Protein AF-A0A147JY95-F1 (afdb_monomer)

Secondary structure (DSSP, 8-state):
-HHHHHHHHHHHHHHHHHHHHHHHHSPPEEETTTTEEE-HHHHHHHHHHHHHHHHHHHHHHH----

Structure (mmCIF, N/CA/C/O backbone):
data_AF-A0A147JY95-F1
#
_entry.id   AF-A0A147JY95-F1
#
loop_
_atom_site.group_PDB
_atom_site.id
_atom_site.type_symbol
_atom_site.label_atom_id
_atom_site.label_alt_id
_atom_site.label_comp_id
_atom_site.label_asym_id
_atom_site.label_entity_id
_atom_site.label_seq_id
_atom_site.pdbx_PDB_ins_code
_atom_site.Cartn_x
_atom_site.Cartn_y
_atom_site.Cartn_z
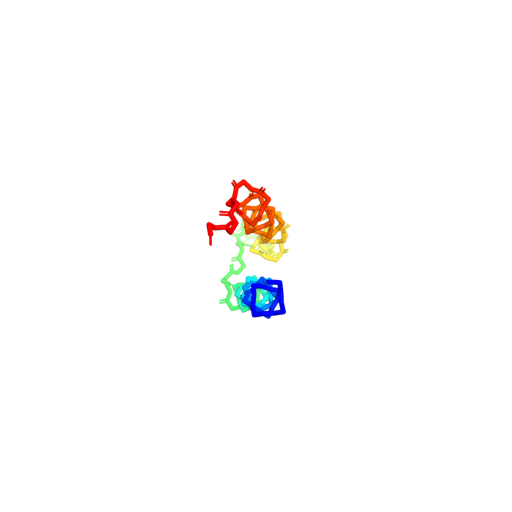_atom_site.occupancy
_atom_site.B_iso_or_equiv
_atom_site.auth_seq_id
_atom_site.auth_comp_id
_atom_site.auth_asym_id
_atom_site.auth_atom_id
_atom_site.pdbx_PDB_model_num
ATOM 1 N N . MET A 1 1 ? -17.800 1.884 17.480 1.00 58.97 1 MET A N 1
ATOM 2 C CA . MET A 1 1 ? -17.598 0.506 16.912 1.00 58.97 1 MET A CA 1
ATOM 3 C C . MET A 1 1 ? -17.992 0.349 15.429 1.00 58.97 1 MET A C 1
ATOM 5 O O . MET A 1 1 ? -17.089 0.171 14.623 1.00 58.97 1 MET A O 1
ATOM 9 N N . LYS A 1 2 ? -19.281 0.378 15.025 1.00 73.38 2 LYS A N 1
ATOM 10 C CA . LYS A 1 2 ? -19.676 0.116 13.614 1.00 73.38 2 LYS A CA 1
ATOM 11 C C . LYS A 1 2 ? -19.188 1.189 12.629 1.00 73.38 2 LYS A C 1
ATOM 13 O O . LYS A 1 2 ? -18.596 0.835 11.619 1.00 73.38 2 LYS A O 1
ATOM 18 N N . GLU A 1 3 ? -1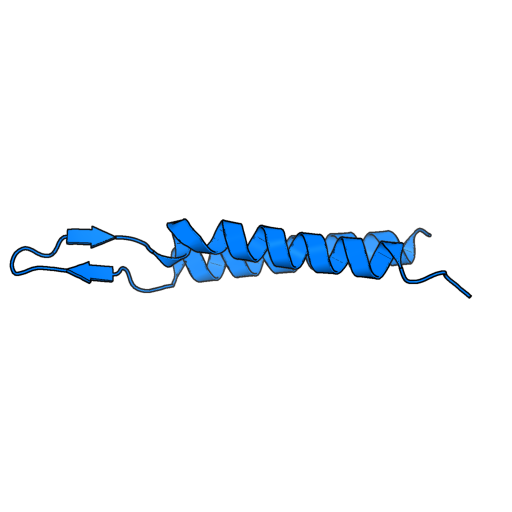9.364 2.473 12.943 1.00 82.56 3 GLU A N 1
ATOM 19 C CA . GLU A 1 3 ? -18.940 3.571 12.053 1.00 82.56 3 GLU A CA 1
ATOM 20 C C . GLU A 1 3 ? -17.422 3.634 11.862 1.00 82.56 3 GLU A C 1
ATOM 22 O O . GLU A 1 3 ? -16.941 3.759 10.739 1.00 82.56 3 GLU A O 1
ATOM 27 N N . LYS A 1 4 ? -16.648 3.462 12.940 1.00 84.94 4 LYS A N 1
ATOM 28 C CA . LYS A 1 4 ? -15.181 3.409 12.871 1.00 84.94 4 LYS A CA 1
ATOM 29 C C . LYS A 1 4 ? -14.689 2.337 11.895 1.00 84.94 4 LYS A C 1
ATOM 31 O O . LYS A 1 4 ? -13.812 2.598 11.079 1.00 84.94 4 LYS A O 1
ATOM 36 N N . ASN A 1 5 ? -15.279 1.143 11.950 1.00 89.50 5 ASN A N 1
ATOM 37 C CA . ASN A 1 5 ? -14.899 0.037 11.072 1.00 89.50 5 ASN A CA 1
ATOM 38 C C . ASN A 1 5 ? -15.229 0.328 9.600 1.00 89.50 5 ASN A C 1
ATOM 40 O O . ASN A 1 5 ? -14.472 -0.083 8.723 1.00 89.50 5 ASN A O 1
ATOM 44 N N . VAL A 1 6 ? -16.311 1.069 9.329 1.00 93.19 6 VAL A N 1
ATOM 45 C CA . VAL A 1 6 ? -16.651 1.531 7.973 1.00 93.19 6 VAL A CA 1
ATOM 46 C C . VAL A 1 6 ? -15.578 2.483 7.450 1.00 93.19 6 VAL A C 1
ATOM 48 O O . VAL A 1 6 ? -15.079 2.286 6.345 1.00 93.19 6 VAL A O 1
ATOM 51 N N . TRP A 1 7 ? -15.148 3.457 8.253 1.00 92.75 7 TRP A N 1
ATOM 52 C CA . TRP A 1 7 ? -14.095 4.391 7.844 1.00 92.75 7 TRP A CA 1
ATOM 53 C C . TRP A 1 7 ? -12.737 3.716 7.633 1.00 92.75 7 TRP A C 1
ATOM 55 O O . TRP A 1 7 ? -12.035 4.040 6.674 1.00 92.75 7 TRP A O 1
ATOM 65 N N . ILE A 1 8 ? -12.382 2.737 8.470 1.00 94.50 8 ILE A N 1
ATOM 66 C CA . ILE A 1 8 ? -11.174 1.920 8.279 1.00 94.50 8 ILE A CA 1
ATOM 67 C C . ILE A 1 8 ? -11.250 1.161 6.950 1.00 94.50 8 ILE A C 1
ATOM 69 O O . ILE A 1 8 ? -10.301 1.204 6.169 1.00 94.50 8 ILE A O 1
ATOM 73 N N . ALA A 1 9 ? -12.379 0.508 6.663 1.00 94.69 9 ALA A N 1
ATOM 74 C CA . ALA A 1 9 ? -12.564 -0.235 5.420 1.00 94.69 9 ALA A CA 1
ATOM 75 C C . ALA A 1 9 ? -12.460 0.676 4.185 1.00 94.69 9 ALA A C 1
ATOM 77 O O . ALA A 1 9 ? -11.721 0.355 3.256 1.00 94.69 9 ALA A O 1
ATOM 78 N N . ILE A 1 10 ? -13.126 1.838 4.202 1.00 96.81 10 ILE A N 1
ATOM 79 C CA . ILE A 1 10 ? -13.044 2.838 3.124 1.00 96.81 10 ILE A CA 1
ATOM 80 C C . ILE A 1 10 ? -11.597 3.296 2.918 1.00 96.81 10 ILE A C 1
ATOM 82 O O . ILE A 1 10 ? -11.139 3.389 1.782 1.00 96.81 10 ILE A O 1
ATOM 86 N N . SER A 1 11 ? -10.861 3.536 4.006 1.00 97.00 11 SER A N 1
ATOM 87 C CA . SER A 1 11 ? -9.465 3.981 3.942 1.00 97.00 11 SER A CA 1
ATOM 88 C C . SER A 1 11 ? -8.566 2.929 3.292 1.00 97.00 11 SER A C 1
ATOM 90 O O . SER A 1 11 ? -7.787 3.258 2.402 1.00 97.00 11 SER A O 1
ATOM 92 N N . ILE A 1 12 ? -8.703 1.656 3.679 1.00 97.75 12 ILE A N 1
ATOM 93 C CA . ILE A 1 12 ? -7.926 0.555 3.089 1.00 97.75 12 ILE A CA 1
ATOM 94 C C . ILE A 1 12 ? -8.248 0.406 1.598 1.00 97.75 12 ILE A C 1
ATOM 96 O O . ILE A 1 12 ? -7.332 0.308 0.783 1.00 97.75 12 ILE A O 1
ATOM 100 N N . VAL A 1 13 ? -9.529 0.438 1.222 1.00 98.44 13 VAL A N 1
ATOM 101 C CA . VAL A 1 13 ? -9.937 0.371 -0.190 1.00 98.44 13 VAL A CA 1
ATOM 102 C C . VAL A 1 13 ? -9.365 1.550 -0.979 1.00 98.44 13 VAL A C 1
ATOM 104 O O . VAL A 1 13 ? -8.810 1.345 -2.055 1.00 98.44 13 VAL A O 1
ATOM 107 N N . GLY A 1 14 ? -9.438 2.767 -0.437 1.00 98.44 14 GLY A N 1
ATOM 108 C CA . GLY A 1 14 ? -8.876 3.963 -1.065 1.00 98.44 14 GLY A CA 1
ATOM 109 C C . GLY A 1 14 ? -7.363 3.874 -1.272 1.00 98.44 14 GLY A C 1
ATOM 110 O O . GLY A 1 14 ? -6.874 4.223 -2.345 1.00 98.44 14 GLY A O 1
ATOM 111 N N . ILE A 1 15 ? -6.624 3.343 -0.291 1.00 98.50 15 ILE A N 1
ATOM 112 C CA . ILE A 1 15 ? -5.174 3.119 -0.394 1.00 98.50 15 ILE A CA 1
ATOM 113 C C . ILE A 1 15 ? -4.859 2.173 -1.551 1.00 98.50 15 ILE A C 1
ATOM 115 O O . ILE A 1 15 ? -4.036 2.497 -2.404 1.00 98.50 15 ILE A O 1
ATOM 119 N N . TRP A 1 16 ? -5.518 1.017 -1.614 1.00 98.50 16 TRP A N 1
ATOM 120 C CA . TRP A 1 16 ? -5.223 0.031 -2.654 1.00 98.50 16 TRP A CA 1
ATOM 121 C C . TRP A 1 16 ? -5.719 0.455 -4.034 1.00 98.50 16 TRP A C 1
ATOM 123 O O . TRP A 1 16 ? -5.054 0.163 -5.026 1.00 98.50 16 TRP A O 1
ATOM 133 N N . ALA A 1 17 ? -6.813 1.215 -4.111 1.00 98.69 17 ALA A N 1
ATOM 134 C CA . ALA A 1 17 ? -7.224 1.871 -5.346 1.00 98.69 17 ALA A CA 1
ATOM 135 C C . ALA A 1 17 ? -6.148 2.857 -5.831 1.00 98.69 17 ALA A C 1
ATOM 137 O O . ALA A 1 17 ? -5.774 2.823 -7.001 1.00 98.69 17 ALA A O 1
ATOM 138 N N . ALA A 1 18 ? -5.590 3.681 -4.938 1.00 98.31 18 ALA A N 1
ATOM 139 C CA . ALA A 1 18 ? -4.508 4.601 -5.280 1.00 98.31 18 ALA A CA 1
ATOM 140 C C . ALA A 1 18 ? -3.234 3.864 -5.726 1.00 98.31 18 ALA A C 1
ATOM 142 O O . ALA A 1 18 ? -2.632 4.251 -6.725 1.00 98.31 18 ALA A O 1
ATOM 143 N N . VAL A 1 19 ? -2.852 2.775 -5.046 1.00 98.50 19 VAL A N 1
ATOM 144 C CA . VAL A 1 19 ? -1.713 1.926 -5.445 1.00 98.50 19 VAL A CA 1
ATOM 145 C C . VAL A 1 19 ? -1.939 1.321 -6.828 1.00 98.50 19 VAL A C 1
ATOM 147 O O . VAL A 1 19 ? -1.033 1.360 -7.658 1.00 98.50 19 VAL A O 1
ATOM 150 N N . ALA A 1 20 ? -3.135 0.795 -7.102 1.00 98.19 20 ALA A N 1
ATOM 151 C CA . ALA A 1 20 ? -3.469 0.208 -8.396 1.00 98.19 20 ALA A CA 1
ATOM 152 C C . ALA A 1 20 ? -3.417 1.252 -9.521 1.00 98.19 20 ALA A C 1
ATOM 154 O O . ALA A 1 20 ? -2.774 1.020 -10.541 1.00 98.19 20 ALA A O 1
ATOM 155 N N . ILE A 1 21 ? -4.028 2.422 -9.309 1.00 98.38 21 ILE A N 1
ATOM 156 C CA . ILE A 1 21 ? -3.989 3.541 -10.260 1.00 98.38 21 ILE A CA 1
ATOM 157 C C . ILE A 1 21 ? -2.538 3.959 -10.516 1.00 98.38 21 ILE A C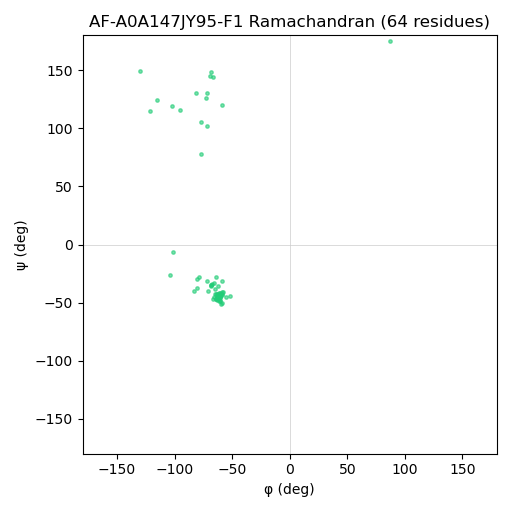 1
ATOM 159 O O . ILE A 1 21 ? -2.115 4.020 -11.667 1.00 98.38 21 ILE A O 1
ATOM 163 N N . ALA A 1 22 ? -1.749 4.187 -9.464 1.00 97.50 22 ALA A N 1
ATOM 164 C CA . ALA A 1 22 ? -0.347 4.564 -9.611 1.00 97.50 22 ALA A CA 1
ATOM 165 C C . ALA A 1 22 ? 0.457 3.504 -10.377 1.00 97.50 22 ALA A C 1
ATOM 167 O O . ALA A 1 22 ? 1.242 3.858 -11.244 1.00 97.50 22 ALA A O 1
ATOM 168 N N . SER A 1 23 ? 0.219 2.219 -10.109 1.00 96.88 23 SER A N 1
ATOM 169 C CA . SER A 1 23 ? 0.926 1.108 -10.761 1.00 96.88 23 SER A CA 1
ATOM 170 C C . SER A 1 23 ? 0.606 0.977 -12.252 1.00 96.88 23 SER A C 1
ATOM 172 O O . SER A 1 23 ? 1.470 0.567 -13.016 1.00 96.88 23 SER A O 1
ATOM 174 N N . ILE A 1 24 ? -0.627 1.293 -12.661 1.00 97.62 24 ILE A N 1
ATOM 175 C CA . ILE A 1 24 ? -1.079 1.175 -14.057 1.00 97.62 24 ILE A CA 1
ATOM 176 C C . ILE A 1 24 ? -0.667 2.396 -14.880 1.00 97.62 24 ILE A C 1
ATOM 178 O O . ILE A 1 24 ? -0.320 2.265 -16.050 1.00 97.62 24 ILE A O 1
ATOM 182 N N . PHE A 1 25 ? -0.755 3.587 -14.289 1.00 97.62 25 PHE A N 1
ATOM 183 C CA . PHE A 1 25 ? -0.606 4.842 -15.024 1.00 97.62 25 PHE A CA 1
ATOM 184 C C . PHE A 1 25 ? 0.767 5.500 -14.859 1.00 97.62 25 PHE A C 1
ATOM 186 O O . PHE A 1 25 ? 1.039 6.501 -15.524 1.00 97.62 25 PHE A O 1
ATOM 193 N N . SER A 1 26 ? 1.642 4.980 -13.994 1.00 95.62 26 SER A N 1
ATOM 194 C CA . SER A 1 26 ? 3.022 5.460 -13.916 1.00 95.62 26 SER A CA 1
ATOM 195 C C . SER A 1 26 ? 3.819 5.065 -15.160 1.00 95.62 26 SER A C 1
ATOM 197 O O . SER A 1 26 ? 3.656 3.944 -15.641 1.00 95.62 26 SER A O 1
ATOM 199 N N . PRO A 1 27 ? 4.746 5.914 -15.625 1.00 93.56 27 PRO A N 1
ATOM 200 C CA . PRO A 1 27 ? 5.691 5.518 -16.657 1.00 93.56 27 PRO A CA 1
ATOM 201 C C . PRO A 1 27 ? 6.651 4.435 -16.148 1.00 93.56 27 PRO A C 1
ATOM 203 O O . PRO A 1 27 ? 7.101 4.472 -14.998 1.00 93.56 27 PRO A O 1
ATOM 206 N N . ASP A 1 28 ? 7.001 3.509 -17.037 1.00 94.12 28 ASP A N 1
ATOM 207 C CA . ASP A 1 28 ? 8.051 2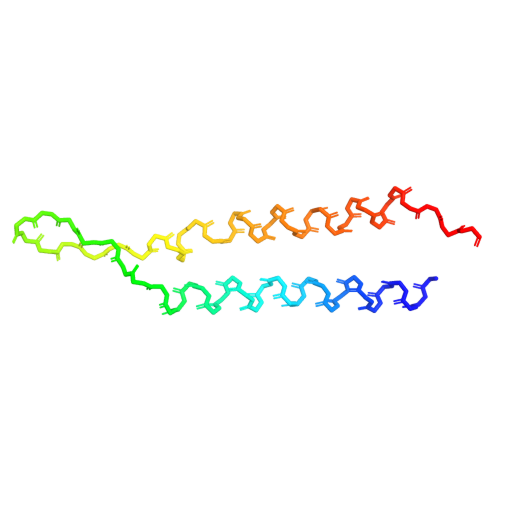.525 -16.789 1.00 94.12 28 ASP A CA 1
ATOM 208 C C . ASP A 1 28 ? 9.425 3.197 -16.734 1.00 94.12 28 ASP A C 1
ATOM 210 O O . ASP A 1 28 ? 9.696 4.177 -17.435 1.00 94.12 28 ASP A O 1
ATOM 214 N N . LEU A 1 29 ? 10.326 2.634 -15.930 1.00 92.69 29 LEU A N 1
ATOM 215 C CA . LEU A 1 29 ? 11.738 2.968 -16.036 1.00 92.69 29 LEU A CA 1
ATOM 216 C C . LEU A 1 29 ? 12.295 2.352 -17.309 1.00 92.69 29 LEU A C 1
ATOM 218 O O . LEU A 1 29 ? 12.132 1.157 -17.546 1.00 92.69 29 LEU A O 1
ATOM 222 N N . VAL A 1 30 ? 12.983 3.179 -18.087 1.00 92.62 30 VAL A N 1
ATOM 223 C CA . VAL A 1 30 ? 13.659 2.769 -19.313 1.00 92.62 30 VAL A CA 1
ATOM 224 C C . VAL A 1 30 ? 15.153 2.960 -19.117 1.00 92.62 30 VAL A C 1
ATOM 226 O O . VAL A 1 30 ? 15.603 4.055 -18.774 1.00 92.62 30 VAL A O 1
ATOM 229 N N . THR A 1 31 ? 15.928 1.897 -19.318 1.00 89.31 31 THR A N 1
ATOM 230 C CA . THR A 1 31 ? 17.388 1.931 -19.155 1.00 89.31 31 THR A CA 1
ATOM 231 C C . THR A 1 31 ? 18.115 1.336 -20.353 1.00 89.31 31 THR A C 1
ATOM 233 O O . THR A 1 31 ? 17.624 0.391 -20.960 1.00 89.31 31 THR A O 1
ATOM 236 N N . GLY A 1 32 ? 19.321 1.848 -20.631 1.00 82.38 32 GLY A N 1
ATOM 237 C CA . GLY A 1 32 ? 20.230 1.314 -21.649 1.00 82.38 32 GLY A CA 1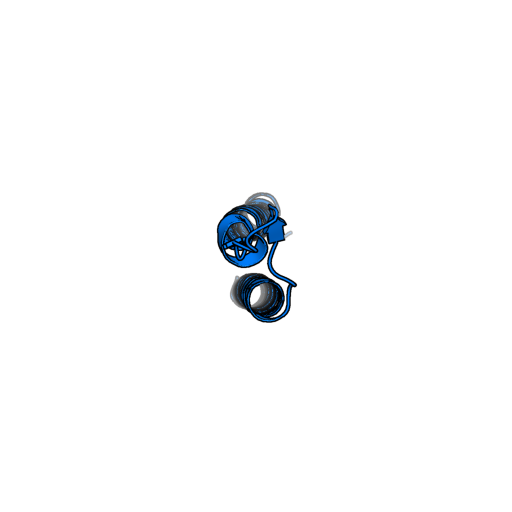
ATOM 238 C C . GLY A 1 32 ? 20.008 1.859 -23.064 1.00 82.38 32 GLY A C 1
ATOM 239 O O . GLY A 1 32 ? 19.095 2.638 -23.324 1.00 82.38 32 GLY A O 1
ATOM 240 N N . THR A 1 33 ? 20.895 1.462 -23.982 1.00 78.56 33 THR A N 1
ATOM 241 C CA . THR A 1 33 ? 20.797 1.771 -25.422 1.00 78.56 33 THR A CA 1
ATOM 242 C C . THR A 1 33 ? 19.798 0.849 -26.133 1.00 78.56 33 THR A C 1
ATOM 244 O O . THR A 1 33 ? 19.188 1.255 -27.116 1.00 78.56 33 THR A O 1
ATOM 247 N N . ASN A 1 34 ? 19.610 -0.370 -25.606 1.00 78.00 34 ASN A N 1
ATOM 248 C CA . ASN A 1 34 ? 18.435 -1.204 -25.857 1.00 78.00 34 ASN A CA 1
ATOM 249 C C . ASN A 1 34 ? 17.454 -0.955 -24.704 1.00 78.00 34 ASN A C 1
ATOM 251 O O . ASN A 1 34 ? 17.830 -1.241 -23.567 1.00 78.00 34 ASN A O 1
ATOM 255 N N . PRO A 1 35 ? 16.261 -0.395 -24.961 1.00 76.12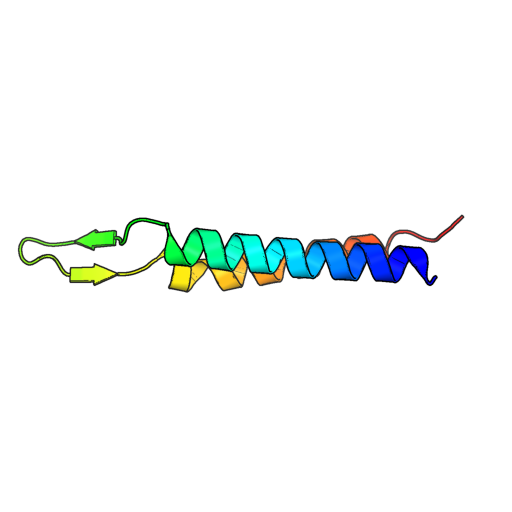 35 PRO A N 1
ATOM 256 C CA . PRO A 1 35 ? 15.347 -0.004 -23.899 1.00 76.12 35 PRO A CA 1
ATOM 257 C C . PRO A 1 35 ? 14.720 -1.233 -23.231 1.00 76.12 35 PRO A C 1
ATOM 259 O O . PRO A 1 35 ? 13.781 -1.829 -23.758 1.00 76.12 35 PRO A O 1
ATOM 262 N N . ASP A 1 36 ? 15.228 -1.581 -22.050 1.00 89.56 36 ASP A N 1
ATOM 263 C CA . ASP A 1 36 ? 14.539 -2.471 -21.115 1.00 89.56 36 ASP A CA 1
ATOM 264 C C . ASP A 1 36 ? 13.506 -1.660 -20.325 1.00 89.56 36 ASP A C 1
ATOM 266 O O . ASP A 1 36 ? 13.829 -0.600 -19.781 1.00 89.56 36 ASP A O 1
ATOM 270 N N . HIS A 1 37 ? 12.270 -2.161 -20.262 1.00 92.50 37 HIS A N 1
ATOM 271 C CA . HIS A 1 37 ? 11.151 -1.524 -19.566 1.00 92.50 37 HIS A CA 1
ATOM 272 C C . HIS A 1 37 ? 10.898 -2.209 -18.222 1.00 92.50 37 HIS A C 1
ATOM 274 O O . HIS A 1 37 ? 10.571 -3.396 -18.175 1.00 92.50 37 HIS A O 1
ATOM 280 N N . PHE A 1 38 ? 11.019 -1.458 -17.127 1.00 93.44 38 PHE A N 1
ATOM 281 C CA . PHE A 1 38 ? 10.744 -1.953 -15.782 1.00 93.44 38 PHE A CA 1
ATOM 282 C C . PHE A 1 38 ? 9.649 -1.126 -15.082 1.00 93.44 38 PHE A C 1
ATOM 284 O O . PHE A 1 38 ? 9.879 0.049 -14.768 1.00 93.44 38 PHE A O 1
ATOM 291 N N . PRO A 1 39 ? 8.480 -1.721 -14.769 1.00 94.00 39 PRO A N 1
ATOM 292 C CA . PRO A 1 39 ? 7.368 -1.024 -14.123 1.00 94.00 39 PRO A CA 1
ATOM 293 C C . PRO A 1 39 ? 7.625 -0.842 -12.619 1.00 94.00 39 PRO A C 1
ATOM 295 O O . PRO A 1 39 ? 7.092 -1.564 -11.770 1.00 94.00 39 PRO A O 1
ATOM 298 N N . ILE A 1 40 ? 8.467 0.134 -12.260 1.00 95.00 40 ILE A N 1
ATOM 299 C CA . ILE A 1 40 ? 8.923 0.312 -10.873 1.00 95.00 40 ILE A CA 1
ATOM 300 C C . ILE A 1 40 ? 7.783 0.620 -9.899 1.00 95.00 40 ILE A C 1
ATOM 302 O O . ILE A 1 40 ? 7.809 0.147 -8.763 1.00 95.00 40 ILE A O 1
ATOM 306 N N . ALA A 1 41 ? 6.763 1.376 -10.316 1.00 95.44 41 ALA A N 1
ATOM 307 C CA . ALA A 1 41 ? 5.660 1.705 -9.419 1.00 95.44 41 ALA A CA 1
ATOM 308 C C . ALA A 1 41 ? 4.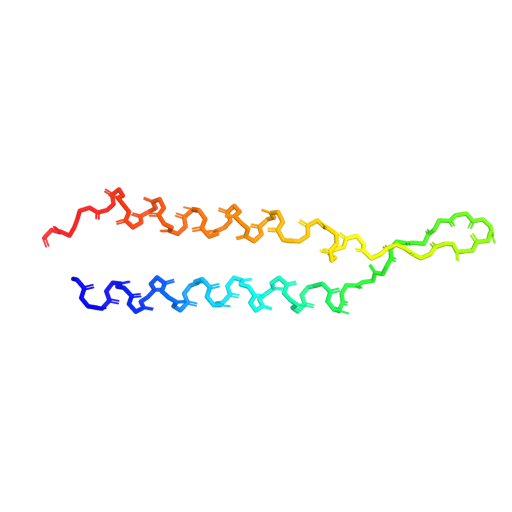817 0.469 -9.086 1.00 95.44 41 ALA A C 1
ATOM 310 O O . ALA A 1 41 ? 4.396 0.328 -7.945 1.00 95.44 41 ALA A O 1
ATOM 311 N N . ALA A 1 42 ? 4.637 -0.457 -10.031 1.00 95.94 42 ALA A N 1
ATOM 312 C CA . ALA A 1 42 ? 3.974 -1.731 -9.763 1.00 95.94 42 ALA A CA 1
ATOM 313 C C . ALA A 1 42 ? 4.817 -2.636 -8.849 1.00 95.94 42 ALA A C 1
ATOM 315 O O . ALA A 1 42 ? 4.272 -3.335 -7.996 1.00 95.94 42 ALA A O 1
ATOM 316 N N . ALA A 1 43 ? 6.147 -2.595 -8.987 1.00 96.50 43 ALA A N 1
ATOM 317 C CA . ALA A 1 43 ? 7.058 -3.380 -8.157 1.00 96.50 43 ALA A CA 1
ATOM 318 C C . ALA A 1 43 ? 7.140 -2.870 -6.705 1.00 96.50 43 ALA A C 1
ATOM 320 O O . ALA A 1 43 ? 7.187 -3.668 -5.770 1.00 96.50 43 ALA A O 1
ATOM 321 N N . VAL A 1 44 ? 7.156 -1.548 -6.501 1.00 96.69 44 VAL A N 1
ATOM 322 C CA . VAL A 1 44 ? 7.404 -0.932 -5.182 1.00 96.69 44 VAL A CA 1
ATOM 323 C C . VAL A 1 44 ? 6.123 -0.391 -4.530 1.00 96.69 44 VAL A C 1
ATOM 325 O O . VAL A 1 44 ? 6.015 -0.349 -3.305 1.00 96.69 44 VAL A O 1
ATOM 328 N N . GLY A 1 45 ? 5.109 -0.024 -5.314 1.00 97.50 45 GLY A N 1
ATOM 329 C CA . GLY A 1 45 ? 3.834 0.532 -4.846 1.00 97.50 45 GLY A CA 1
ATOM 330 C C . GLY A 1 45 ? 3.133 -0.293 -3.758 1.00 97.50 45 GLY A C 1
ATOM 331 O O . GLY A 1 45 ? 2.727 0.291 -2.750 1.00 97.50 45 GLY A O 1
ATOM 332 N N . PRO A 1 46 ? 3.042 -1.635 -3.870 1.00 98.19 46 PRO A N 1
ATOM 333 C CA . PRO A 1 46 ? 2.448 -2.476 -2.829 1.00 98.19 46 PRO A CA 1
ATOM 334 C C . PRO A 1 46 ? 3.129 -2.364 -1.457 1.00 98.19 46 PRO A C 1
ATOM 336 O O . PRO A 1 46 ? 2.449 -2.458 -0.436 1.00 98.19 46 PRO A O 1
ATOM 339 N N . ILE A 1 47 ? 4.443 -2.109 -1.409 1.00 98.31 47 ILE A N 1
ATOM 340 C CA . ILE A 1 47 ? 5.183 -1.918 -0.150 1.00 98.31 47 ILE A CA 1
ATOM 341 C C . ILE A 1 47 ? 4.659 -0.670 0.572 1.00 98.31 47 ILE A C 1
ATOM 343 O O . ILE A 1 47 ? 4.327 -0.720 1.757 1.00 98.31 47 ILE A O 1
ATOM 347 N N . PHE A 1 48 ? 4.507 0.443 -0.149 1.00 97.56 48 PHE A N 1
ATOM 348 C CA . PHE A 1 48 ? 3.941 1.672 0.411 1.00 97.56 48 PHE A CA 1
ATOM 349 C C . PHE A 1 48 ? 2.449 1.534 0.743 1.00 97.56 48 PHE A C 1
ATOM 351 O O . PHE A 1 48 ? 2.003 2.056 1.765 1.00 97.56 48 PHE A O 1
ATOM 358 N N . GLY A 1 49 ? 1.691 0.770 -0.052 1.00 98.38 49 GLY A N 1
ATOM 359 C CA . GLY A 1 49 ? 0.305 0.403 0.255 1.00 98.38 49 GLY A CA 1
ATOM 360 C C . GLY A 1 49 ? 0.165 -0.343 1.585 1.00 98.38 49 GLY A C 1
ATOM 361 O O . GLY A 1 49 ? -0.731 -0.045 2.383 1.00 98.38 49 GLY A O 1
ATOM 362 N N . ALA A 1 50 ? 1.090 -1.261 1.874 1.00 98.44 50 ALA A N 1
ATOM 363 C CA . ALA A 1 50 ? 1.148 -1.966 3.149 1.00 98.44 50 ALA A CA 1
ATOM 364 C C . ALA A 1 50 ? 1.475 -1.020 4.318 1.00 98.44 50 ALA A C 1
ATOM 366 O O . ALA A 1 50 ? 0.784 -1.061 5.336 1.00 98.44 50 ALA A O 1
ATOM 367 N N . PHE A 1 51 ? 2.456 -0.120 4.166 1.00 98.44 51 PHE A N 1
ATOM 368 C CA . PHE A 1 51 ? 2.774 0.882 5.193 1.00 98.44 51 PHE A CA 1
ATOM 369 C C . PHE A 1 51 ? 1.598 1.820 5.487 1.00 98.44 51 PHE A C 1
ATOM 371 O O . PHE A 1 51 ? 1.289 2.075 6.651 1.00 98.44 51 PHE A O 1
ATOM 378 N N . ALA A 1 52 ? 0.902 2.298 4.454 1.00 97.94 52 ALA A N 1
ATOM 379 C CA . ALA A 1 52 ? -0.278 3.142 4.621 1.00 97.94 52 ALA A CA 1
ATOM 380 C C . ALA A 1 52 ? -1.422 2.387 5.321 1.00 97.94 52 ALA A C 1
ATOM 382 O O . ALA A 1 52 ? -2.048 2.915 6.240 1.00 97.94 52 ALA A O 1
ATOM 383 N N . SER A 1 53 ? -1.653 1.125 4.946 1.00 97.94 53 SER A N 1
ATOM 384 C CA . SER A 1 53 ? -2.652 0.267 5.598 1.00 97.94 53 SER A CA 1
ATOM 385 C C . SER A 1 53 ? -2.317 0.041 7.077 1.00 97.94 53 SER A C 1
ATOM 387 O O . SER A 1 53 ? -3.194 0.133 7.937 1.00 97.94 53 SER A O 1
ATOM 389 N N . PHE A 1 54 ? -1.037 -0.192 7.388 1.00 97.31 54 PHE A N 1
ATOM 390 C CA . PHE A 1 54 ? -0.557 -0.296 8.762 1.00 97.31 54 PHE A CA 1
ATOM 391 C C . PHE A 1 54 ? -0.792 0.999 9.543 1.00 97.31 54 PHE A C 1
ATOM 393 O O . PHE A 1 54 ? -1.282 0.937 10.665 1.00 97.31 54 PHE A O 1
ATOM 400 N N . ALA A 1 55 ? -0.510 2.167 8.962 1.00 96.62 55 ALA A N 1
ATOM 401 C CA . ALA A 1 55 ? -0.740 3.450 9.622 1.00 96.62 55 ALA A CA 1
ATOM 402 C C . ALA A 1 55 ? -2.221 3.654 9.994 1.00 96.62 55 ALA A C 1
ATOM 404 O O . ALA A 1 55 ? -2.519 4.061 11.117 1.00 96.62 55 ALA A O 1
ATOM 405 N N . VAL A 1 56 ? -3.153 3.302 9.099 1.00 95.69 56 VAL A N 1
ATOM 406 C CA . VAL A 1 56 ? -4.602 3.350 9.380 1.00 95.69 56 VAL A CA 1
ATOM 407 C C . VAL A 1 56 ? -4.965 2.429 10.545 1.00 95.69 56 VAL A C 1
ATOM 409 O O . VAL A 1 56 ? -5.644 2.852 11.484 1.00 95.69 56 VAL A O 1
ATOM 412 N N . ALA A 1 57 ? -4.492 1.180 10.515 1.00 92.25 57 ALA A N 1
ATOM 413 C CA . ALA A 1 57 ? -4.742 0.222 11.587 1.00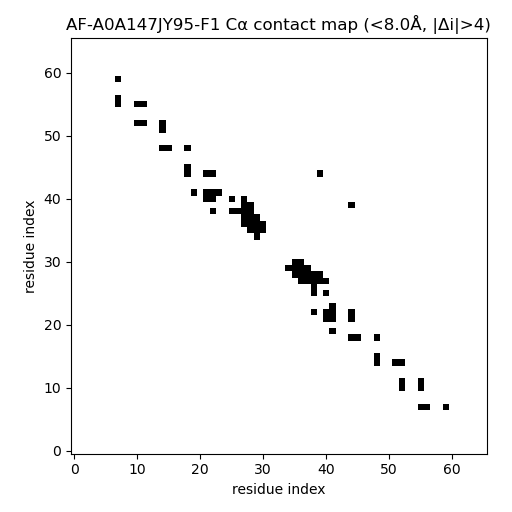 92.25 57 ALA A CA 1
ATOM 414 C C . ALA A 1 57 ? -4.138 0.694 12.919 1.00 92.25 57 ALA A C 1
ATOM 416 O O . ALA A 1 57 ? -4.795 0.636 13.955 1.00 92.25 57 ALA A O 1
ATOM 417 N N . PHE A 1 58 ? -2.915 1.220 12.894 1.00 94.31 58 PHE A N 1
ATOM 418 C CA . PHE A 1 58 ? -2.223 1.729 14.069 1.00 94.31 58 PHE A CA 1
ATOM 419 C C . PHE A 1 58 ? -2.980 2.893 14.714 1.00 94.31 58 PHE A C 1
ATOM 421 O O . PHE A 1 58 ? -3.255 2.859 15.912 1.00 94.31 58 PHE A O 1
ATOM 428 N N . VAL A 1 59 ? -3.395 3.888 13.924 1.00 91.38 59 VAL A N 1
ATOM 429 C CA . VAL A 1 59 ? -4.196 5.015 14.425 1.00 91.38 59 VAL A CA 1
ATOM 430 C C . VAL A 1 59 ? -5.496 4.518 15.050 1.00 91.38 59 VAL A C 1
ATOM 432 O O . VAL A 1 59 ? -5.846 4.952 16.148 1.00 91.38 59 VAL A O 1
ATOM 435 N N . ALA A 1 60 ? -6.180 3.570 14.405 1.00 88.69 60 ALA A N 1
ATOM 436 C CA . ALA A 1 60 ? -7.409 2.974 14.922 1.00 88.69 60 ALA A CA 1
ATOM 437 C C . ALA A 1 60 ? -7.224 2.193 16.237 1.00 88.69 60 ALA A C 1
ATOM 439 O O . ALA A 1 60 ? -8.177 2.088 17.016 1.00 88.69 60 ALA A O 1
ATOM 440 N N . LEU A 1 61 ? -6.030 1.638 16.479 1.00 88.25 61 LEU A N 1
ATOM 441 C CA . LEU A 1 61 ? -5.676 0.933 17.715 1.00 88.25 61 LEU A CA 1
ATOM 442 C C . LEU A 1 61 ? -5.311 1.896 18.851 1.00 88.25 61 LEU A C 1
ATOM 444 O O . LEU A 1 61 ? -5.655 1.639 20.003 1.00 88.25 61 LEU A O 1
ATOM 448 N N . VAL A 1 62 ? -4.621 2.998 18.542 1.00 89.31 62 VAL A N 1
ATOM 449 C CA . VAL A 1 62 ? -4.154 3.970 19.546 1.00 89.31 62 VAL A CA 1
ATOM 450 C C . VAL A 1 62 ? -5.262 4.939 19.969 1.00 89.31 62 VAL A C 1
ATOM 452 O O . VAL A 1 62 ? -5.290 5.392 21.115 1.00 89.31 62 VAL A O 1
ATOM 455 N N . THR A 1 63 ? -6.210 5.247 19.082 1.00 86.38 63 THR A N 1
ATOM 456 C CA . THR A 1 63 ? -7.355 6.099 19.422 1.00 86.38 63 THR A CA 1
ATOM 457 C C . THR A 1 63 ? -8.402 5.318 20.224 1.00 86.38 63 THR A C 1
ATOM 459 O O . THR A 1 63 ? -9.160 4.503 19.694 1.00 86.38 63 THR A O 1
ATOM 462 N N . LYS A 1 64 ? -8.468 5.576 21.538 1.00 71.94 64 LYS A N 1
ATOM 463 C CA . LYS A 1 64 ? -9.611 5.164 22.368 1.00 71.94 64 LYS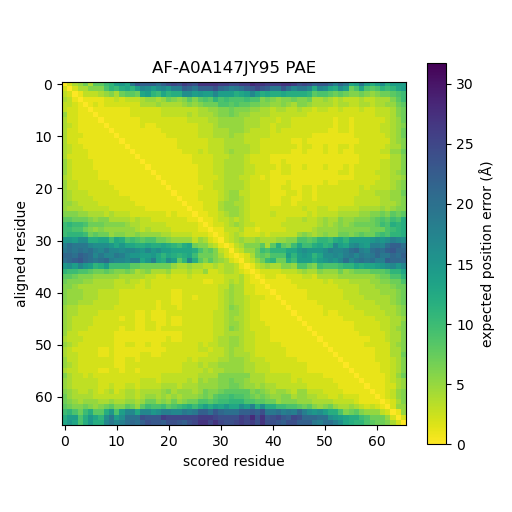 A CA 1
ATOM 464 C C . LYS A 1 64 ? -10.811 6.057 22.036 1.00 71.94 64 LYS A C 1
ATOM 466 O O . LYS A 1 64 ? -10.679 7.278 22.090 1.00 71.94 64 LYS A O 1
ATOM 471 N N . GLU A 1 65 ? -11.956 5.455 21.694 1.00 64.56 65 GLU A N 1
ATOM 472 C CA . GLU A 1 65 ? -13.231 6.190 21.645 1.00 64.56 65 GLU A CA 1
ATOM 473 C C . GLU A 1 65 ? -13.470 6.757 23.060 1.00 64.56 65 GLU A C 1
ATOM 475 O O . GLU A 1 65 ? -13.430 6.001 24.034 1.00 64.56 65 GLU A O 1
ATOM 480 N N . LYS A 1 66 ? -13.576 8.088 23.168 1.00 58.25 66 LYS A N 1
ATOM 481 C CA . LYS A 1 66 ? -13.977 8.776 24.402 1.00 58.25 66 LYS A CA 1
ATOM 482 C C . LYS A 1 66 ? -15.482 8.672 24.590 1.00 58.25 66 LYS A C 1
ATOM 484 O O . LYS A 1 66 ? -16.187 8.722 23.559 1.00 58.25 66 LYS A O 1
#

Foldseek 3Di:
DVVLVVVLVVQLVVLVVVLVCCQVPPAFDFDDPPTDTHSVSVVCSVVVSVVSNVVSVVVSVPDDDD

Nearest PDB structures (foldseek):
  7qha-assembly1_A  TM=4.297E-01  e=3.138E+00  Photobacterium profundum SS9
  7saz-assembly1_F  TM=5.133E-01  e=5.376E+00  Capnocytophaga canimorsus Cc5
  5oxe-assembly1_A  TM=4.551E-01  e=4.108E+00  Aeropyrum pernix bacilliform virus 1 Japan/Tanaka/2005

Sequence (66 aa):
MKEKNVWIAISIVGIWAAVAIASIFSPDLVTGTNPDHFPIAAAVGPIFGAFASFAVAFVALVTKEK

Mean predicted aligned error: 4.93 Å

Radius of gyration: 16.71 Å; Cα contacts (8 Å, |Δi|>4): 43; chains: 1; bounding box: 40×12×50 Å

Solvent-accessible surface area (backbone atoms only — not comparable to full-atom values): 3832 Å² total; per-residue (Å²): 113,75,68,61,52,50,54,52,51,52,50,46,52,51,43,50,51,50,34,51,50,46,33,71,71,49,78,57,48,71,48,76,94,68,75,47,79,40,58,52,45,53,74,50,30,61,60,55,38,50,52,54,44,48,49,55,52,48,51,63,70,71,55,72,88,128

pLDDT: mean 91.69, std 9.35, range [58.25, 98.69]